Protein AF-A0A1S8CY32-F1 (afdb_monomer)

Sequence (117 aa):
MKFSSVRLAFIASVVACSSTTFAAPTDIKSAMIERCADEAVQLKMTDSSSAKKVCSCTINVQASQLKLGEFWDIQSAAMKGQNPNNLSALKRIKGDLDKCRSGVKMSEPQFPAASKK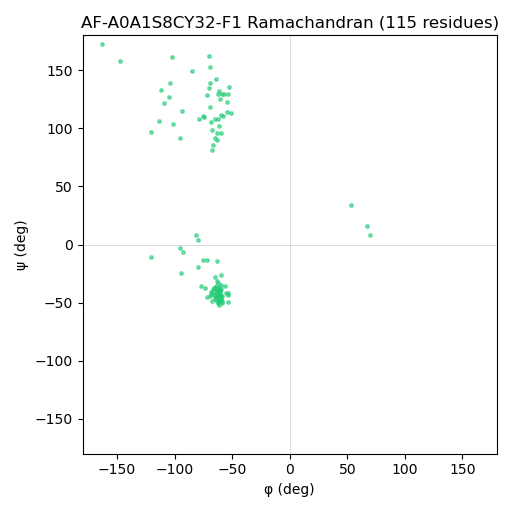

Radius of gyration: 20.27 Å; Cα contacts (8 Å, |Δi|>4): 78; chains: 1; bounding box: 61×32×45 Å

Mean predicted aligned error: 11.57 Å

pLDDT: mean 82.68, std 19.35, range [35.53, 98.0]

Foldseek 3Di:
DDDDDDDDDDDDDDDPPPPPDDPDDPDPLSVQLVVQLVQQVVQVFADSVLSSQLSNQQSVLCVVQDDPVLVVVLVVCVVVVHDSCVPPSCVVSVVSSVVSCPPGRTDDGRDDDDPPD

Structure (mmCIF, N/CA/C/O backbone):
data_AF-A0A1S8CY32-F1
#
_entry.id   AF-A0A1S8CY32-F1
#
loop_
_atom_site.group_PDB
_atom_site.id
_atom_site.type_symbol
_atom_site.label_atom_id
_atom_site.label_alt_id
_atom_site.label_comp_id
_atom_site.label_asym_id
_atom_site.label_entity_id
_atom_site.label_seq_id
_atom_site.pdbx_PDB_ins_code
_atom_site.Cartn_x
_atom_site.Cartn_y
_atom_site.Cartn_z
_atom_site.occupancy
_atom_site.B_iso_or_equiv
_atom_site.auth_seq_id
_atom_site.auth_comp_id
_atom_site.auth_asym_id
_atom_site.auth_atom_id
_atom_site.pdbx_PDB_model_num
ATOM 1 N N . MET A 1 1 ? -50.646 1.802 -31.095 1.00 39.44 1 MET A N 1
ATOM 2 C CA . MET A 1 1 ? -49.582 1.862 -30.068 1.00 39.44 1 MET A CA 1
ATOM 3 C C . MET A 1 1 ? -49.304 3.332 -29.797 1.00 39.44 1 MET A C 1
ATOM 5 O O . MET A 1 1 ? -49.091 4.075 -30.744 1.00 39.44 1 MET A O 1
ATOM 9 N N . LYS A 1 2 ? -49.521 3.778 -28.557 1.00 35.53 2 LYS A N 1
ATOM 10 C CA . LYS A 1 2 ? -49.766 5.181 -28.186 1.00 35.53 2 LYS A CA 1
ATOM 11 C C . LYS A 1 2 ? -48.536 5.709 -27.441 1.00 35.53 2 LYS A C 1
ATOM 13 O O . LYS A 1 2 ? -48.141 5.117 -26.443 1.00 35.53 2 LYS A O 1
ATOM 18 N N . PHE A 1 3 ? -47.920 6.770 -27.960 1.00 40.94 3 PHE A N 1
ATOM 19 C CA . PHE A 1 3 ? -46.813 7.472 -27.313 1.00 40.94 3 PHE A CA 1
ATOM 20 C C . PHE A 1 3 ? -47.341 8.194 -26.069 1.00 40.94 3 PHE A C 1
ATOM 22 O O . PHE A 1 3 ? -48.190 9.075 -26.191 1.00 40.94 3 PHE A O 1
ATOM 29 N N . SER A 1 4 ? -46.845 7.829 -24.887 1.00 42.00 4 SER A N 1
ATOM 30 C CA . SER A 1 4 ? -47.104 8.565 -23.648 1.00 42.00 4 SER A CA 1
ATOM 31 C C . SER A 1 4 ? -45.809 9.180 -23.146 1.00 42.00 4 SER A C 1
ATOM 33 O O . SER A 1 4 ? -44.918 8.504 -22.640 1.00 42.00 4 SER A O 1
ATOM 35 N N . SER A 1 5 ? -45.742 10.495 -23.323 1.00 49.03 5 SER A N 1
ATOM 36 C CA . SER A 1 5 ? -44.773 11.424 -22.766 1.00 49.03 5 SER A CA 1
ATOM 37 C C . SER A 1 5 ? -44.647 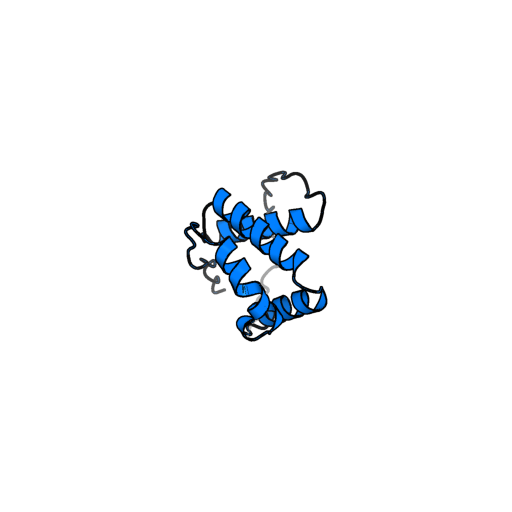11.249 -21.251 1.00 49.03 5 SER A C 1
ATOM 39 O O . SER A 1 5 ? -45.576 11.571 -20.509 1.00 49.03 5 SER A O 1
ATOM 41 N N . VAL A 1 6 ? -43.487 10.791 -20.780 1.00 50.62 6 VAL A N 1
ATOM 42 C CA . VAL A 1 6 ? -43.131 10.892 -19.362 1.00 50.62 6 VAL A CA 1
ATOM 43 C C . VAL A 1 6 ? -42.338 12.176 -19.179 1.00 50.62 6 VAL A C 1
ATOM 45 O O . VAL A 1 6 ? -41.280 12.388 -19.766 1.00 50.62 6 VAL A O 1
ATOM 48 N N . ARG A 1 7 ? -42.952 13.071 -18.411 1.00 49.59 7 ARG A N 1
ATOM 49 C CA . ARG A 1 7 ? -42.490 14.412 -18.084 1.00 49.59 7 ARG A CA 1
ATOM 50 C C . ARG A 1 7 ? -41.144 14.342 -17.360 1.00 49.59 7 ARG A C 1
ATOM 52 O O . ARG A 1 7 ? -41.038 13.702 -16.318 1.00 49.59 7 ARG A O 1
ATOM 59 N N . LEU A 1 8 ? -40.151 15.053 -17.894 1.00 47.84 8 LEU A N 1
ATOM 60 C CA . LEU A 1 8 ? -38.974 15.470 -17.141 1.00 47.84 8 LEU A CA 1
ATOM 61 C C . LEU A 1 8 ? -39.431 16.340 -15.963 1.00 47.84 8 LEU A C 1
ATOM 63 O O . LEU A 1 8 ? -39.892 17.461 -16.161 1.00 47.84 8 LEU A O 1
ATOM 67 N N . ALA A 1 9 ? -39.274 15.831 -14.747 1.00 48.56 9 ALA A N 1
ATOM 68 C CA . ALA A 1 9 ? -39.230 16.641 -13.540 1.00 48.56 9 ALA A CA 1
ATOM 69 C C . ALA A 1 9 ? -3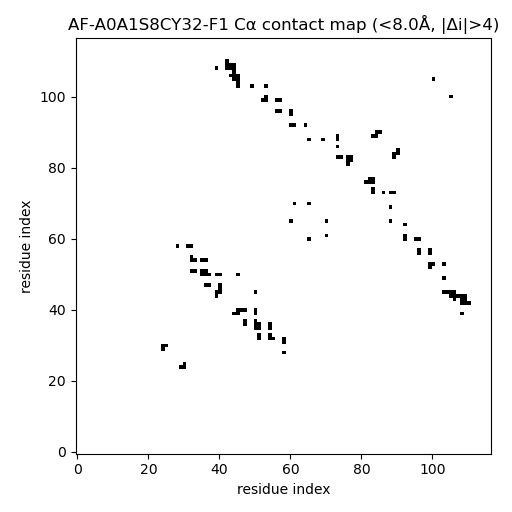7.874 16.387 -12.876 1.00 48.56 9 ALA A C 1
ATOM 71 O O . ALA A 1 9 ? -37.669 15.383 -12.197 1.00 48.56 9 ALA A O 1
ATOM 72 N N . PHE A 1 10 ? -36.927 17.288 -13.141 1.00 46.66 10 PHE A N 1
ATOM 73 C CA . PHE A 1 10 ? -35.689 17.410 -12.381 1.00 46.66 10 PHE A CA 1
ATOM 74 C C . PHE A 1 10 ? -36.057 17.840 -10.957 1.00 46.66 10 PHE A C 1
ATOM 76 O O . PHE A 1 10 ? -36.450 18.984 -10.742 1.00 46.66 10 PHE A O 1
ATOM 83 N N . ILE A 1 11 ? -35.930 16.937 -9.986 1.00 55.97 11 ILE A N 1
ATOM 84 C CA . ILE A 1 11 ? -35.877 17.314 -8.573 1.00 55.97 11 ILE A CA 1
ATOM 85 C C . ILE A 1 11 ? -34.408 17.253 -8.173 1.00 55.97 11 ILE A C 1
ATOM 87 O O . ILE A 1 11 ? -33.821 16.182 -8.032 1.00 55.97 11 ILE A O 1
ATOM 91 N N . ALA A 1 12 ? -33.810 18.436 -8.057 1.00 51.09 12 ALA A N 1
ATOM 92 C CA . ALA A 1 12 ? -32.491 18.638 -7.491 1.00 51.09 12 ALA A CA 1
ATOM 93 C C . ALA A 1 12 ? -32.537 18.310 -5.991 1.00 51.09 12 ALA A C 1
ATOM 95 O O . ALA A 1 12 ? -32.968 19.124 -5.176 1.00 51.09 12 ALA A O 1
ATOM 96 N N . SER A 1 13 ? -32.105 17.107 -5.619 1.00 51.94 13 SER A N 1
ATOM 97 C CA . SER A 1 13 ? -31.782 16.800 -4.228 1.00 51.94 13 SER A CA 1
ATOM 98 C C . SER A 1 13 ? -30.401 17.368 -3.918 1.00 51.94 13 SER A C 1
ATOM 100 O O . SER A 1 13 ? -29.383 16.870 -4.394 1.00 51.94 13 SER A O 1
ATOM 102 N N . VAL A 1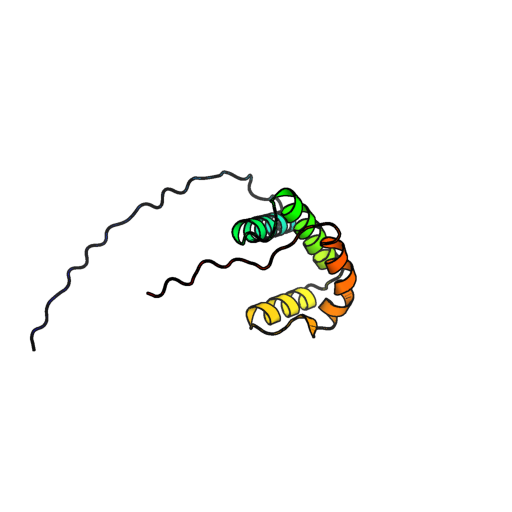 14 ? -30.385 18.438 -3.127 1.00 52.00 14 VAL A N 1
ATOM 103 C CA . VAL A 1 14 ? -29.188 18.969 -2.478 1.00 52.00 14 VAL A CA 1
ATOM 104 C C . VAL A 1 14 ? -28.567 17.874 -1.608 1.00 52.00 14 VAL A C 1
ATOM 106 O O . VAL A 1 14 ? -29.134 17.460 -0.599 1.00 52.00 14 VAL A O 1
ATOM 109 N N . VAL A 1 15 ? -27.397 17.374 -2.008 1.00 61.62 15 VAL A N 1
ATOM 110 C CA . VAL A 1 15 ? -26.536 16.611 -1.103 1.00 61.62 15 VAL A CA 1
ATOM 111 C C . VAL A 1 15 ? -26.029 17.613 -0.076 1.00 61.62 15 VAL A C 1
ATOM 113 O O . VAL A 1 15 ? -25.198 18.466 -0.383 1.00 61.62 15 VAL A O 1
ATOM 116 N N . ALA A 1 16 ? -26.567 17.539 1.139 1.00 49.59 16 ALA A N 1
ATOM 117 C CA . ALA A 1 16 ? -25.956 18.160 2.298 1.00 49.59 16 ALA A CA 1
ATOM 118 C C . ALA A 1 16 ? -24.600 17.475 2.519 1.00 49.59 16 ALA A C 1
ATOM 120 O O . ALA A 1 16 ? -24.508 16.446 3.185 1.00 49.59 16 ALA A O 1
ATOM 121 N N . CYS A 1 17 ? -23.548 18.014 1.900 1.00 47.69 17 CYS A N 1
ATOM 122 C CA . CYS A 1 17 ? -22.180 17.711 2.282 1.00 47.69 17 CYS A CA 1
ATOM 123 C C . CYS A 1 17 ? -22.017 18.170 3.728 1.00 47.69 17 CYS A C 1
ATOM 125 O O . CYS A 1 17 ? -21.861 19.361 3.993 1.00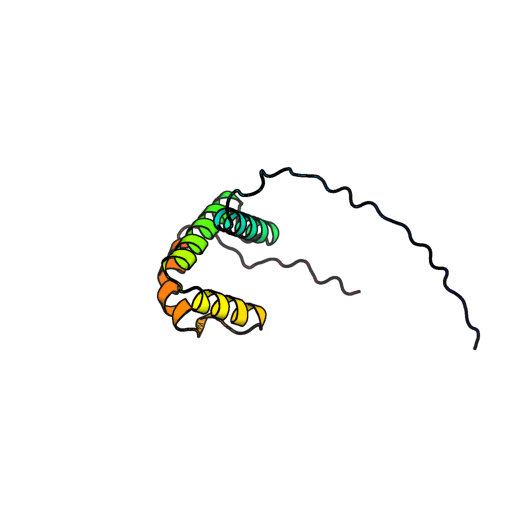 47.69 17 CYS A O 1
ATOM 127 N N . SER A 1 18 ? -22.053 17.232 4.670 1.00 51.84 18 SER A N 1
ATOM 128 C CA . SER A 1 18 ? -21.382 17.420 5.947 1.00 51.84 18 SER A CA 1
ATOM 129 C C . SER A 1 18 ? -19.904 17.628 5.628 1.00 51.84 18 SER A C 1
ATOM 131 O O . SER A 1 18 ? -19.166 16.680 5.376 1.00 51.84 18 SER A O 1
ATOM 133 N N . SER A 1 19 ? -19.494 18.889 5.543 1.00 50.25 19 SER A N 1
ATOM 134 C CA . SER A 1 19 ? -18.110 19.312 5.402 1.00 50.25 19 SER A CA 1
ATOM 135 C C . SER A 1 19 ? -17.370 18.978 6.693 1.00 50.25 19 SER A C 1
ATOM 137 O O . SER A 1 19 ? -17.163 19.822 7.560 1.00 50.25 19 SER A O 1
ATOM 139 N N . THR A 1 20 ? -16.946 17.724 6.827 1.00 51.47 20 THR A N 1
ATOM 140 C CA . THR A 1 20 ? -15.800 17.387 7.666 1.00 51.47 20 THR A CA 1
ATOM 141 C C . THR A 1 20 ? -14.585 18.047 7.025 1.00 51.47 20 THR A C 1
ATOM 143 O O . THR A 1 20 ? -13.979 17.504 6.102 1.00 51.47 20 THR A O 1
ATOM 146 N N . THR A 1 21 ? -14.273 19.269 7.453 1.00 45.25 21 THR A N 1
ATOM 147 C CA . THR A 1 21 ? -13.026 19.959 7.120 1.00 45.25 21 THR A CA 1
ATOM 148 C C . THR A 1 21 ? -11.871 19.214 7.775 1.00 45.25 21 THR A C 1
ATOM 150 O O . THR A 1 21 ? -11.451 19.540 8.883 1.00 45.25 21 THR A O 1
ATOM 153 N N . PHE A 1 22 ? -11.364 18.194 7.093 1.00 52.25 22 PHE A N 1
ATOM 154 C CA . PHE A 1 22 ? -9.979 17.786 7.266 1.00 52.25 22 PHE A CA 1
ATOM 155 C C . PHE A 1 22 ? -9.110 18.884 6.651 1.00 52.25 22 PHE A C 1
ATOM 157 O O . PHE A 1 22 ? -9.427 19.396 5.573 1.00 52.25 22 PHE A O 1
ATOM 164 N N . ALA A 1 23 ? -8.054 19.299 7.354 1.00 59.28 23 ALA A N 1
ATOM 165 C CA . ALA A 1 23 ? -7.047 20.165 6.755 1.00 59.28 23 ALA A CA 1
ATOM 166 C C . ALA A 1 23 ? -6.566 19.495 5.462 1.00 59.28 23 ALA A C 1
ATOM 168 O O . ALA A 1 23 ? -6.267 18.303 5.472 1.00 59.28 23 ALA A O 1
ATOM 169 N N . ALA A 1 24 ? -6.550 20.234 4.350 1.00 63.41 24 ALA A N 1
ATOM 170 C CA . ALA A 1 24 ? -6.111 19.665 3.086 1.00 63.41 24 ALA A CA 1
ATOM 171 C C . ALA A 1 24 ? -4.665 19.157 3.250 1.00 63.41 24 ALA A C 1
ATOM 173 O O . ALA A 1 24 ? -3.824 19.910 3.755 1.00 63.41 24 ALA A O 1
ATOM 174 N N . PRO A 1 25 ? -4.363 17.906 2.861 1.00 61.72 25 PRO A N 1
ATOM 175 C CA . PRO A 1 25 ? -3.022 17.359 2.996 1.00 61.72 25 PRO A CA 1
ATOM 176 C C . PRO A 1 25 ? -2.023 18.250 2.253 1.00 61.72 25 PRO A C 1
ATOM 178 O O . PRO A 1 25 ? -2.228 18.607 1.093 1.00 61.72 25 PRO A O 1
ATOM 181 N N . THR A 1 26 ? -0.940 18.628 2.931 1.00 79.19 26 THR A N 1
ATOM 182 C CA . THR A 1 26 ? 0.056 19.582 2.410 1.00 79.19 26 THR A CA 1
ATOM 183 C C . THR A 1 26 ? 0.977 18.975 1.354 1.00 79.19 26 THR A C 1
ATOM 185 O O . THR A 1 26 ? 1.694 19.698 0.668 1.00 79.19 26 THR A O 1
ATOM 188 N N . ASP A 1 27 ? 0.971 17.648 1.222 1.00 88.19 27 ASP A N 1
ATOM 189 C CA . ASP A 1 27 ? 1.751 16.903 0.244 1.00 88.19 27 ASP A CA 1
ATOM 190 C C . ASP A 1 27 ? 1.014 15.627 -0.208 1.00 88.19 27 ASP A C 1
ATOM 192 O O . ASP A 1 27 ? 0.139 15.096 0.485 1.00 88.19 27 ASP A O 1
ATOM 196 N N . ILE A 1 28 ? 1.379 15.120 -1.391 1.00 87.31 28 ILE A N 1
ATOM 197 C CA . ILE A 1 28 ? 0.701 13.977 -2.019 1.00 87.31 28 ILE A CA 1
ATOM 198 C C . ILE A 1 28 ? 0.818 12.691 -1.197 1.00 87.31 28 ILE A C 1
ATOM 200 O O . ILE A 1 28 ? -0.097 11.870 -1.199 1.00 87.31 28 ILE A O 1
ATOM 204 N N . LYS A 1 29 ? 1.921 12.506 -0.469 1.00 89.31 29 LYS A N 1
ATOM 205 C CA . LYS A 1 29 ? 2.143 11.302 0.328 1.00 89.31 29 LYS A CA 1
ATOM 206 C C . LYS A 1 29 ? 1.183 11.286 1.513 1.00 89.31 29 LYS A C 1
ATOM 208 O O . LYS A 1 29 ? 0.552 10.258 1.752 1.00 89.31 29 LYS A O 1
ATOM 213 N N . SER A 1 30 ? 1.015 12.415 2.196 1.00 91.50 30 SER A N 1
ATOM 214 C CA . SER A 1 30 ? 0.009 12.571 3.253 1.00 91.50 30 SER A CA 1
ATOM 215 C C . SER A 1 30 ? -1.406 12.309 2.722 1.00 91.50 30 SER A C 1
ATOM 217 O O . SER A 1 30 ? -2.141 11.519 3.313 1.00 91.50 30 SER A O 1
ATOM 219 N N . ALA A 1 31 ? -1.739 12.842 1.540 1.00 92.38 31 ALA A N 1
ATOM 220 C CA . ALA A 1 31 ? -3.036 12.608 0.899 1.00 92.38 31 ALA A CA 1
ATOM 221 C C . ALA A 1 31 ? -3.300 11.124 0.584 1.00 92.38 31 ALA A C 1
ATOM 223 O O . ALA A 1 31 ? -4.406 10.624 0.785 1.00 92.38 31 ALA A O 1
ATOM 224 N N . MET A 1 32 ? -2.285 10.399 0.100 1.00 91.62 32 MET A N 1
ATOM 225 C CA . MET A 1 32 ? -2.393 8.964 -0.187 1.00 91.62 32 MET A CA 1
ATOM 226 C C . MET A 1 32 ? -2.583 8.132 1.083 1.00 91.62 32 MET A C 1
ATOM 228 O O . MET A 1 32 ? -3.342 7.163 1.071 1.00 91.62 32 MET A O 1
ATOM 232 N N . ILE A 1 33 ? -1.909 8.498 2.178 1.00 94.56 33 ILE A N 1
ATOM 233 C CA . ILE A 1 33 ? -2.053 7.811 3.467 1.00 94.56 33 ILE A CA 1
ATOM 234 C C . ILE A 1 33 ? -3.470 7.990 4.010 1.00 94.56 33 ILE A C 1
ATOM 236 O O . ILE A 1 33 ? -4.072 7.008 4.440 1.00 94.56 33 ILE A O 1
ATOM 240 N N . GLU A 1 34 ? -4.000 9.213 3.975 1.00 94.56 34 GLU A N 1
ATOM 241 C CA . GLU A 1 34 ? -5.357 9.520 4.440 1.00 94.56 34 GLU A CA 1
ATOM 242 C C . GLU A 1 34 ? -6.409 8.781 3.616 1.00 94.56 34 GLU A C 1
ATOM 244 O O . GLU A 1 34 ? -7.201 8.036 4.184 1.00 94.56 34 GLU A O 1
ATOM 249 N N . ARG A 1 35 ? -6.336 8.863 2.280 1.00 94.06 35 ARG A N 1
ATOM 250 C CA . ARG A 1 35 ? -7.220 8.111 1.371 1.00 94.06 35 ARG A CA 1
ATOM 251 C C . ARG A 1 35 ? -7.213 6.611 1.664 1.00 94.06 35 ARG A C 1
ATOM 253 O O . ARG A 1 35 ? -8.273 6.015 1.815 1.00 94.06 35 ARG A O 1
ATOM 260 N N . CYS A 1 36 ? -6.027 6.013 1.782 1.00 94.69 36 CYS A N 1
ATOM 261 C CA . CYS A 1 36 ? -5.885 4.592 2.104 1.00 94.69 36 CYS A CA 1
ATOM 262 C C . CYS A 1 36 ? -6.529 4.246 3.455 1.00 94.69 36 CYS A C 1
ATOM 264 O O . CYS A 1 36 ? -7.219 3.231 3.572 1.00 94.69 36 CYS A O 1
ATOM 266 N N . ALA A 1 37 ? -6.309 5.075 4.479 1.00 96.44 37 ALA A N 1
ATOM 267 C CA . ALA A 1 37 ? -6.840 4.821 5.812 1.00 96.44 37 ALA A CA 1
ATOM 268 C C . ALA A 1 37 ? -8.369 4.950 5.841 1.00 96.44 37 ALA A C 1
ATOM 270 O O . ALA A 1 37 ? -9.041 4.092 6.415 1.00 96.44 37 ALA A O 1
ATOM 271 N N . ASP A 1 38 ? -8.910 5.974 5.184 1.00 95.75 38 ASP A N 1
ATOM 272 C CA . ASP A 1 38 ? -10.348 6.208 5.082 1.00 95.75 38 ASP A CA 1
ATOM 273 C C . ASP A 1 38 ? -11.046 5.058 4.356 1.00 95.75 38 ASP A C 1
ATOM 275 O O . ASP A 1 38 ? -12.037 4.531 4.858 1.00 95.75 38 ASP A O 1
ATOM 279 N N . GLU A 1 39 ? -10.508 4.608 3.220 1.00 94.06 39 GLU A N 1
ATOM 280 C CA . GLU A 1 39 ? -11.049 3.462 2.481 1.00 94.06 39 GLU A CA 1
ATOM 281 C C . GLU A 1 39 ? -11.009 2.179 3.319 1.00 94.06 39 GLU A C 1
ATOM 283 O O . GLU A 1 39 ? -12.005 1.457 3.390 1.00 94.06 39 GLU A O 1
ATOM 288 N N . ALA A 1 40 ? -9.902 1.911 4.018 1.00 95.06 40 ALA A N 1
ATOM 289 C CA . ALA A 1 40 ? -9.785 0.735 4.879 1.00 95.06 40 ALA A CA 1
ATOM 290 C C . ALA A 1 40 ? -10.821 0.738 6.017 1.00 95.06 40 ALA A C 1
ATOM 292 O O . ALA A 1 40 ? -11.380 -0.312 6.348 1.00 95.06 40 ALA A O 1
ATOM 293 N N . VAL A 1 41 ? -11.111 1.904 6.601 1.00 95.88 41 VAL A N 1
ATOM 294 C CA . VAL A 1 41 ? -12.151 2.054 7.631 1.00 95.88 41 VAL A CA 1
ATOM 295 C C . VAL A 1 41 ? -13.548 1.921 7.025 1.00 95.88 41 VAL A C 1
ATOM 297 O O . VAL A 1 41 ? -14.379 1.191 7.569 1.00 95.88 41 VAL A O 1
ATOM 300 N N . GLN A 1 42 ? -13.817 2.573 5.891 1.00 94.81 42 GLN A N 1
ATOM 301 C CA . GLN A 1 42 ? -15.115 2.514 5.206 1.00 94.81 42 GLN A CA 1
ATOM 302 C C . GLN A 1 42 ? -15.473 1.088 4.778 1.00 94.81 42 GLN A C 1
ATOM 304 O O . GLN A 1 42 ? -16.614 0.657 4.944 1.00 94.81 42 GLN A O 1
ATOM 309 N N . LEU A 1 43 ? -14.484 0.328 4.306 1.00 94.69 43 LEU A N 1
ATOM 310 C CA . LEU A 1 43 ? -14.617 -1.086 3.952 1.00 94.69 43 LEU A CA 1
ATOM 311 C C . LEU A 1 43 ? -14.533 -2.018 5.172 1.00 94.69 43 LEU A C 1
ATOM 313 O O . LEU A 1 43 ? -14.480 -3.237 5.011 1.00 94.69 43 LEU A O 1
ATOM 317 N N . LYS A 1 44 ? -14.524 -1.470 6.393 1.00 95.25 44 LYS A N 1
ATOM 318 C CA . LYS A 1 44 ? -14.486 -2.197 7.672 1.00 95.25 44 LYS A CA 1
ATOM 319 C C . LYS A 1 44 ? -13.348 -3.215 7.776 1.00 95.25 44 LYS A C 1
ATOM 321 O O . LYS A 1 44 ? -13.488 -4.258 8.414 1.00 95.25 44 LYS A O 1
ATOM 326 N N . MET A 1 45 ? -12.209 -2.908 7.166 1.00 95.12 45 MET A N 1
ATOM 327 C CA . MET A 1 45 ? -11.035 -3.775 7.193 1.00 95.12 45 MET A CA 1
ATOM 328 C C . MET A 1 45 ? -10.350 -3.732 8.561 1.00 95.12 45 MET A C 1
ATOM 330 O O . MET A 1 45 ? -9.871 -4.760 9.034 1.00 95.12 45 MET A O 1
ATOM 334 N N . THR A 1 46 ? -10.304 -2.561 9.202 1.00 96.38 46 THR A N 1
ATOM 335 C CA . THR A 1 46 ? -9.690 -2.345 10.522 1.00 96.38 46 THR A CA 1
ATOM 336 C C . THR A 1 46 ? -10.171 -1.020 11.142 1.00 96.38 46 THR A C 1
ATOM 338 O O . THR A 1 46 ? -10.861 -0.241 10.485 1.00 96.38 46 THR A O 1
ATOM 341 N N . ASP A 1 47 ? -9.825 -0.746 12.405 1.00 96.19 47 ASP A N 1
ATOM 342 C CA . ASP A 1 47 ? -10.050 0.559 13.041 1.00 96.19 47 ASP A CA 1
ATOM 343 C C . ASP A 1 47 ? -9.140 1.669 12.471 1.00 96.19 47 ASP A C 1
ATOM 345 O O . ASP A 1 47 ? -8.105 1.393 11.864 1.00 96.19 47 ASP A O 1
ATOM 349 N N . SER A 1 48 ? -9.500 2.935 12.704 1.00 95.00 48 SER A N 1
ATOM 350 C CA . SER A 1 48 ? -8.797 4.105 12.152 1.00 95.00 48 SER A CA 1
ATOM 351 C C . SER A 1 48 ? -7.320 4.208 12.563 1.00 95.00 48 SER A C 1
ATOM 353 O O . SER A 1 48 ? -6.476 4.564 11.736 1.00 95.00 48 SER A O 1
ATOM 355 N N . SER A 1 49 ? -6.975 3.859 13.809 1.00 95.69 49 SER A N 1
ATOM 356 C CA . SER A 1 49 ? -5.590 3.937 14.293 1.00 95.69 49 SER A CA 1
ATOM 357 C C . SER A 1 49 ? -4.714 2.914 13.573 1.00 95.69 49 SER A C 1
ATOM 359 O O . SER A 1 49 ? -3.667 3.245 13.002 1.00 95.69 49 SER A O 1
ATOM 361 N N . SER A 1 50 ? -5.201 1.678 13.513 1.00 97.56 50 SER A N 1
ATOM 362 C CA . SER A 1 50 ? -4.573 0.591 12.773 1.00 97.56 50 SER A CA 1
ATOM 363 C C . SER A 1 50 ? -4.487 0.886 11.273 1.00 97.56 50 SER A C 1
ATOM 365 O O . SER A 1 50 ? -3.432 0.672 10.674 1.00 97.56 50 SER A O 1
ATOM 367 N N . ALA A 1 51 ? -5.543 1.440 10.669 1.00 97.12 51 ALA A N 1
ATOM 368 C CA . ALA A 1 51 ? -5.569 1.813 9.256 1.00 97.12 51 ALA A CA 1
ATOM 369 C C . ALA A 1 51 ? -4.462 2.823 8.932 1.00 97.12 51 ALA A C 1
ATOM 371 O O . ALA A 1 51 ? -3.643 2.588 8.043 1.00 97.12 51 ALA A O 1
ATOM 372 N N . LYS A 1 52 ? -4.360 3.906 9.713 1.00 96.69 52 LYS A N 1
ATOM 373 C CA . LYS A 1 52 ? -3.328 4.934 9.524 1.00 96.69 52 LYS A CA 1
ATOM 374 C C . LYS A 1 52 ? -1.917 4.363 9.671 1.00 96.69 52 LYS A C 1
ATOM 376 O O . LYS A 1 52 ? -1.039 4.703 8.876 1.00 96.69 52 LYS A O 1
ATOM 381 N N . LYS A 1 53 ? -1.695 3.462 10.636 1.00 96.88 53 LYS A N 1
ATOM 382 C CA . LYS A 1 53 ? -0.407 2.771 10.830 1.00 96.88 53 LYS A CA 1
ATOM 383 C C . LYS A 1 53 ? -0.031 1.921 9.612 1.00 96.88 53 LYS A C 1
ATOM 385 O O . LYS A 1 53 ? 1.073 2.072 9.083 1.00 96.88 53 LYS A O 1
ATOM 390 N N . VAL A 1 54 ? -0.942 1.061 9.153 1.00 97.25 54 VAL A N 1
ATOM 391 C CA . VAL A 1 54 ? -0.713 0.165 8.007 1.00 97.25 54 VAL A CA 1
ATOM 392 C C . VAL A 1 54 ? -0.492 0.967 6.725 1.00 97.25 54 VAL A C 1
ATOM 394 O O . VAL A 1 54 ? 0.479 0.712 6.010 1.00 97.25 54 VAL A O 1
ATOM 397 N N . CYS A 1 55 ? -1.343 1.957 6.447 1.00 97.25 55 CYS A N 1
ATOM 398 C CA . CYS A 1 55 ? -1.259 2.785 5.244 1.00 97.25 55 CYS A CA 1
ATOM 399 C C . CYS A 1 55 ? 0.008 3.643 5.224 1.00 97.25 55 CYS A C 1
ATOM 401 O O . CYS A 1 55 ? 0.702 3.673 4.211 1.00 97.25 55 CYS A O 1
ATOM 403 N N . SER A 1 56 ? 0.380 4.265 6.347 1.00 97.19 56 SER A N 1
ATOM 404 C CA . SER A 1 56 ? 1.637 5.017 6.445 1.00 97.19 56 SER A CA 1
ATOM 405 C C . SER A 1 56 ? 2.850 4.130 6.155 1.00 97.19 56 SER A C 1
ATOM 407 O O . SER A 1 56 ? 3.679 4.468 5.310 1.00 97.19 56 SER A O 1
ATOM 409 N N . CYS A 1 57 ? 2.925 2.950 6.778 1.00 98.00 57 CYS A N 1
ATOM 410 C CA . CYS A 1 57 ? 4.000 1.990 6.521 1.00 98.00 57 CYS A CA 1
ATOM 411 C C . CYS A 1 57 ? 4.035 1.545 5.050 1.00 98.00 57 CYS A C 1
ATOM 413 O O . CYS A 1 57 ? 5.079 1.610 4.405 1.00 98.00 57 CYS A O 1
ATOM 415 N N . THR A 1 58 ? 2.883 1.173 4.492 1.00 96.69 58 THR A N 1
ATOM 416 C CA . THR A 1 58 ? 2.758 0.672 3.115 1.00 96.69 58 THR A CA 1
ATOM 417 C C . THR A 1 58 ? 3.159 1.721 2.079 1.00 96.69 58 THR A C 1
ATOM 419 O O . THR A 1 58 ? 3.910 1.421 1.151 1.00 96.69 58 THR A O 1
ATOM 422 N N . ILE A 1 59 ? 2.700 2.965 2.235 1.00 95.75 59 ILE A N 1
ATOM 423 C CA . ILE A 1 59 ? 3.072 4.070 1.343 1.00 95.75 59 ILE A CA 1
ATOM 424 C C . ILE A 1 59 ? 4.567 4.388 1.472 1.00 95.75 59 ILE A C 1
ATOM 426 O O . ILE A 1 59 ? 5.220 4.627 0.460 1.00 95.75 59 ILE A O 1
ATOM 430 N N . ASN A 1 60 ? 5.144 4.321 2.676 1.00 96.25 60 ASN A N 1
ATOM 431 C CA . ASN A 1 60 ? 6.586 4.507 2.875 1.00 96.25 60 ASN A CA 1
ATOM 432 C C . ASN A 1 60 ? 7.426 3.426 2.184 1.00 96.25 60 ASN A C 1
ATOM 434 O O . ASN A 1 60 ? 8.412 3.758 1.525 1.00 96.25 60 ASN A O 1
ATOM 438 N N . VAL A 1 61 ? 7.045 2.151 2.305 1.00 96.94 61 VAL A N 1
ATOM 439 C CA . VAL A 1 61 ? 7.741 1.042 1.628 1.00 96.94 61 VAL A CA 1
ATOM 440 C C . VAL A 1 61 ? 7.695 1.241 0.116 1.00 96.94 61 VAL A C 1
ATOM 442 O O . VAL A 1 61 ? 8.731 1.206 -0.542 1.00 96.94 61 VAL A O 1
ATOM 445 N N . GLN A 1 62 ? 6.518 1.533 -0.437 1.00 94.25 62 GLN A N 1
ATOM 446 C CA . GLN A 1 62 ? 6.372 1.747 -1.877 1.00 94.25 62 GLN A CA 1
ATOM 447 C C . GLN A 1 62 ? 7.173 2.959 -2.364 1.00 94.25 62 GLN A C 1
ATOM 449 O O . GLN A 1 62 ? 7.916 2.839 -3.333 1.00 94.25 62 GLN A O 1
ATOM 454 N N . ALA A 1 63 ? 7.092 4.095 -1.668 1.00 93.25 63 ALA A N 1
ATOM 455 C CA . ALA A 1 63 ? 7.807 5.313 -2.047 1.00 93.25 63 ALA A CA 1
ATOM 456 C C . ALA A 1 63 ? 9.338 5.180 -1.962 1.00 93.25 63 ALA A C 1
ATOM 458 O O . ALA A 1 63 ? 10.047 5.879 -2.681 1.00 93.25 63 ALA A O 1
ATOM 459 N N . SER A 1 64 ? 9.854 4.315 -1.083 1.00 95.12 64 SER A N 1
ATOM 460 C CA . SER A 1 64 ? 11.301 4.138 -0.883 1.00 95.12 64 SER A CA 1
ATOM 461 C C . SER A 1 64 ? 11.912 3.005 -1.707 1.00 95.12 64 SER A C 1
ATOM 463 O O . SER A 1 64 ? 13.112 3.039 -1.972 1.00 95.12 64 SER A O 1
ATOM 465 N N . GLN A 1 65 ? 11.123 2.004 -2.110 1.00 96.25 65 GLN A N 1
ATOM 466 C CA . GLN A 1 65 ? 11.649 0.772 -2.712 1.00 96.25 65 GLN A CA 1
ATOM 467 C C . GLN A 1 65 ? 11.151 0.482 -4.135 1.00 96.25 65 GLN A C 1
ATOM 469 O O . GLN A 1 65 ? 11.674 -0.427 -4.796 1.00 96.25 65 GLN A O 1
ATOM 474 N N . LEU A 1 66 ? 10.147 1.217 -4.618 1.00 95.62 66 LEU A N 1
ATOM 475 C CA . LEU A 1 66 ? 9.671 1.107 -5.993 1.00 95.62 66 LEU A CA 1
ATOM 476 C C . LEU A 1 66 ? 10.164 2.281 -6.826 1.00 95.62 66 LEU A C 1
ATOM 478 O O . LEU A 1 66 ? 10.107 3.440 -6.416 1.00 95.62 66 LEU A O 1
ATOM 482 N N . LYS A 1 67 ? 10.578 1.983 -8.054 1.00 96.50 67 LYS A N 1
ATOM 483 C CA . LYS A 1 67 ? 10.655 3.008 -9.095 1.00 96.50 67 LYS A CA 1
ATOM 484 C C . LYS A 1 67 ? 9.240 3.425 -9.482 1.00 96.50 67 LYS A C 1
ATOM 486 O O . LYS A 1 67 ? 8.317 2.614 -9.445 1.00 96.50 67 LYS A O 1
ATOM 491 N N . LEU A 1 68 ? 9.086 4.662 -9.951 1.00 92.06 68 LEU A N 1
ATOM 492 C CA . LEU A 1 68 ? 7.781 5.190 -10.354 1.00 92.06 68 LEU A CA 1
ATOM 493 C C . LEU A 1 68 ? 7.071 4.290 -11.387 1.00 92.06 68 LEU A C 1
ATOM 495 O O . LEU A 1 68 ? 5.884 4.028 -11.248 1.00 92.06 68 LEU A O 1
ATOM 499 N N . GLY A 1 69 ? 7.803 3.761 -12.375 1.00 95.50 69 GLY A N 1
ATOM 500 C CA . GLY A 1 69 ? 7.247 2.815 -13.352 1.00 95.50 69 GLY A CA 1
ATOM 501 C C . GLY A 1 69 ? 6.753 1.507 -12.723 1.00 95.50 69 GLY A C 1
ATOM 502 O O . GLY A 1 69 ? 5.646 1.073 -13.012 1.00 95.50 69 GLY A O 1
ATOM 503 N N . GLU A 1 70 ? 7.517 0.931 -11.788 1.00 96.38 70 GLU A N 1
ATOM 504 C CA . GLU A 1 70 ? 7.123 -0.300 -11.087 1.00 96.38 70 GLU A CA 1
ATOM 505 C C . GLU A 1 70 ? 5.861 -0.092 -10.237 1.00 96.38 70 GLU A C 1
ATOM 507 O O . GLU A 1 70 ? 4.998 -0.968 -10.178 1.00 96.38 70 GLU A O 1
ATOM 512 N N . PHE A 1 71 ? 5.739 1.074 -9.594 1.00 94.00 71 PHE A N 1
ATOM 513 C CA . PHE A 1 71 ? 4.531 1.457 -8.869 1.00 94.00 71 PHE A CA 1
ATOM 514 C C . PHE A 1 71 ? 3.317 1.507 -9.807 1.00 94.00 71 PHE A C 1
ATOM 516 O O . PHE A 1 71 ? 2.292 0.888 -9.519 1.00 94.00 71 PHE A O 1
ATOM 523 N N . TRP A 1 72 ? 3.435 2.173 -10.960 1.00 93.88 72 TRP A N 1
ATOM 524 C CA . TRP A 1 72 ? 2.341 2.250 -11.931 1.00 93.88 72 TRP A CA 1
ATOM 525 C C . TRP A 1 72 ? 1.962 0.897 -12.527 1.00 93.88 72 TRP A C 1
ATOM 527 O O . TRP A 1 72 ? 0.772 0.655 -12.735 1.00 93.88 72 TRP A O 1
ATOM 537 N N . ASP A 1 73 ? 2.922 0.003 -12.756 1.00 95.88 73 ASP A N 1
ATOM 538 C CA . ASP A 1 73 ? 2.649 -1.350 -13.248 1.00 95.88 73 ASP A CA 1
ATOM 539 C C . ASP A 1 73 ? 1.828 -2.161 -12.238 1.00 95.88 73 ASP A C 1
ATOM 541 O O . ASP A 1 73 ? 0.854 -2.818 -12.614 1.00 95.88 73 ASP A O 1
ATOM 545 N N . ILE A 1 74 ? 2.166 -2.069 -10.946 1.00 94.00 74 ILE A N 1
ATOM 546 C CA . ILE A 1 74 ? 1.416 -2.720 -9.862 1.00 94.00 74 ILE A CA 1
ATOM 547 C C . ILE A 1 74 ? -0.017 -2.182 -9.798 1.00 94.00 74 ILE A C 1
ATOM 549 O O . ILE A 1 74 ? -0.968 -2.969 -9.813 1.00 94.00 74 ILE A O 1
ATOM 553 N N . GLN A 1 75 ? -0.182 -0.856 -9.792 1.00 89.19 75 GLN A N 1
ATOM 554 C CA . GLN A 1 75 ? -1.503 -0.221 -9.754 1.00 89.19 75 GLN A CA 1
ATOM 555 C C . GLN A 1 75 ? -2.330 -0.566 -11.002 1.00 89.19 75 GLN A C 1
ATOM 557 O O . GLN A 1 75 ? -3.524 -0.853 -10.905 1.00 89.19 75 GLN A O 1
ATOM 562 N N . SER A 1 76 ? -1.694 -0.600 -12.174 1.00 93.44 76 SER A N 1
ATOM 563 C CA . SER A 1 76 ? -2.342 -0.947 -13.441 1.00 93.44 76 SER A CA 1
ATOM 564 C C . SER A 1 76 ? -2.795 -2.403 -13.480 1.00 93.44 76 SER A C 1
ATOM 566 O O . SER A 1 76 ? -3.892 -2.679 -13.966 1.00 93.44 76 SER A O 1
ATOM 568 N N . ALA A 1 77 ? -1.988 -3.337 -12.969 1.00 93.88 77 ALA A N 1
ATOM 569 C CA . ALA A 1 77 ? -2.369 -4.744 -12.869 1.00 93.88 77 ALA A CA 1
ATOM 570 C C . ALA A 1 77 ? -3.604 -4.912 -11.972 1.00 93.88 77 ALA A C 1
ATOM 572 O O . ALA A 1 77 ? -4.582 -5.529 -12.395 1.00 93.88 77 ALA A O 1
ATOM 573 N N . ALA A 1 78 ? -3.604 -4.288 -10.789 1.00 88.06 78 ALA A N 1
ATOM 574 C CA . ALA A 1 78 ? -4.743 -4.321 -9.873 1.00 88.06 78 ALA A CA 1
ATOM 575 C C . ALA A 1 78 ? -6.018 -3.735 -10.509 1.00 88.06 78 ALA A C 1
ATOM 577 O O . ALA A 1 78 ? -7.073 -4.366 -10.470 1.00 88.06 78 ALA A O 1
ATOM 578 N N . MET A 1 79 ? -5.912 -2.580 -11.174 1.00 87.38 79 MET A N 1
ATOM 579 C CA . MET A 1 79 ? -7.024 -1.943 -11.897 1.00 87.38 79 MET A CA 1
ATOM 580 C C . MET A 1 79 ? -7.601 -2.824 -13.012 1.00 87.38 79 MET A C 1
ATOM 582 O O . MET A 1 79 ? -8.804 -2.813 -13.255 1.00 87.38 79 MET A O 1
ATOM 586 N N . LYS A 1 80 ? -6.754 -3.606 -13.688 1.00 91.50 80 LYS A N 1
ATOM 587 C CA . LYS A 1 80 ? -7.168 -4.560 -14.730 1.00 91.50 80 LYS A CA 1
ATOM 588 C C . LYS A 1 80 ? -7.732 -5.869 -14.160 1.00 91.50 80 LYS A C 1
ATOM 590 O O . LYS A 1 80 ? -7.998 -6.788 -14.931 1.00 91.50 80 LYS A O 1
ATOM 595 N N . GLY A 1 81 ? -7.868 -5.993 -12.838 1.00 87.25 81 GLY A N 1
ATOM 596 C CA . GLY A 1 81 ? -8.268 -7.238 -12.175 1.00 87.25 81 GLY A CA 1
ATOM 597 C C . GLY A 1 81 ? -7.223 -8.353 -12.292 1.00 87.25 81 GLY A C 1
ATOM 598 O O . GLY A 1 81 ? -7.530 -9.521 -12.067 1.00 87.25 81 GLY A O 1
ATOM 599 N N . GLN A 1 82 ? -5.989 -8.017 -12.669 1.00 91.56 82 GLN A N 1
ATOM 600 C CA . GLN A 1 82 ? -4.882 -8.962 -12.739 1.00 91.56 82 GLN A CA 1
ATOM 601 C C . GLN A 1 82 ? -4.244 -9.098 -11.360 1.00 91.56 82 GLN A C 1
ATOM 603 O O . GLN A 1 82 ? -4.199 -8.146 -10.587 1.00 91.56 82 GLN A O 1
ATOM 608 N N . ASN A 1 83 ? -3.704 -10.278 -11.055 1.00 88.75 83 ASN A N 1
ATOM 609 C CA . ASN A 1 83 ? -3.008 -10.501 -9.794 1.00 88.75 83 ASN A CA 1
ATOM 610 C C . ASN A 1 83 ? -1.623 -9.814 -9.812 1.00 88.75 83 ASN A C 1
ATOM 612 O O . ASN A 1 83 ? -0.715 -10.315 -10.489 1.00 88.75 83 ASN A O 1
ATOM 616 N N . PRO A 1 84 ? -1.404 -8.726 -9.047 1.00 88.69 84 PRO A N 1
ATOM 617 C CA . PRO A 1 84 ? -0.133 -8.010 -9.071 1.00 88.69 84 PRO A CA 1
ATOM 618 C C . PRO A 1 84 ? 0.995 -8.798 -8.387 1.00 88.69 84 PRO A C 1
ATOM 620 O O . PRO A 1 84 ? 2.165 -8.477 -8.586 1.00 88.69 84 PRO A O 1
ATOM 623 N N . ASN A 1 85 ? 0.689 -9.864 -7.629 1.00 88.75 85 ASN A N 1
ATOM 624 C CA . ASN A 1 85 ? 1.691 -10.690 -6.937 1.00 88.75 85 ASN A CA 1
ATOM 625 C C . ASN A 1 85 ? 2.660 -11.400 -7.892 1.00 88.75 85 ASN A C 1
ATOM 627 O O . ASN A 1 85 ? 3.696 -11.897 -7.455 1.00 88.75 85 ASN A O 1
ATOM 631 N N . ASN A 1 86 ? 2.354 -11.444 -9.191 1.00 90.38 86 ASN A N 1
ATOM 632 C CA . ASN A 1 86 ? 3.250 -12.003 -10.198 1.00 90.38 86 ASN A CA 1
ATOM 633 C C . ASN A 1 86 ? 4.365 -11.035 -10.617 1.00 90.38 86 ASN A C 1
ATOM 635 O O . ASN A 1 86 ? 5.390 -11.497 -11.122 1.00 90.38 86 ASN A O 1
ATOM 639 N N . LEU A 1 87 ? 4.208 -9.732 -10.364 1.00 95.44 87 LEU A N 1
ATOM 640 C CA . LEU A 1 87 ? 5.190 -8.711 -10.715 1.00 95.44 87 LEU A CA 1
ATOM 641 C C . LEU A 1 87 ? 6.419 -8.805 -9.804 1.0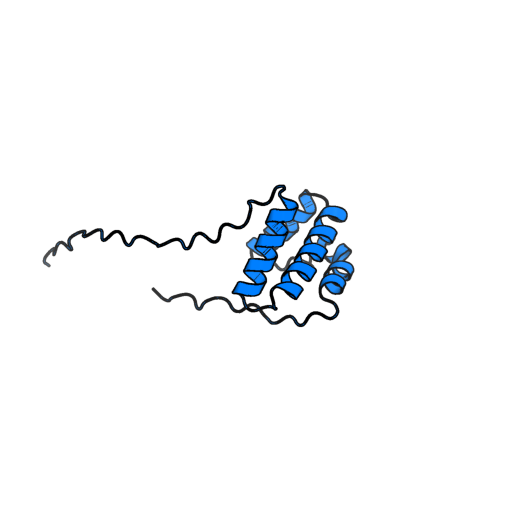0 95.44 87 LEU A C 1
ATOM 643 O O . LEU A 1 87 ? 6.308 -8.784 -8.577 1.00 95.44 87 LEU A O 1
ATOM 647 N N . SER A 1 88 ? 7.609 -8.863 -10.408 1.00 96.44 88 SER A N 1
ATOM 648 C CA . SER A 1 88 ? 8.886 -8.972 -9.687 1.00 96.44 88 SER A CA 1
ATOM 649 C C . SER A 1 88 ? 9.091 -7.846 -8.671 1.00 96.44 88 SER A C 1
ATOM 651 O O . SER A 1 88 ? 9.618 -8.085 -7.586 1.00 96.44 88 SER A O 1
ATOM 653 N N . ALA A 1 89 ? 8.628 -6.636 -8.995 1.00 96.00 89 ALA A N 1
ATOM 654 C CA . ALA A 1 89 ? 8.697 -5.490 -8.098 1.00 96.00 89 ALA A CA 1
ATOM 655 C C . ALA A 1 89 ? 7.879 -5.700 -6.814 1.00 96.00 89 ALA A C 1
ATOM 657 O O . ALA A 1 89 ? 8.400 -5.484 -5.722 1.00 96.00 89 ALA A O 1
ATOM 658 N N . LEU A 1 90 ? 6.640 -6.200 -6.922 1.00 95.50 90 LEU A N 1
ATOM 659 C CA . LEU A 1 90 ? 5.814 -6.476 -5.745 1.00 95.50 90 LEU A CA 1
ATOM 660 C C . LEU A 1 90 ? 6.385 -7.637 -4.926 1.00 95.50 90 LEU A C 1
ATOM 662 O O . LEU A 1 90 ? 6.452 -7.542 -3.703 1.00 95.50 90 LEU A O 1
ATOM 666 N N . LYS A 1 91 ? 6.867 -8.701 -5.584 1.00 96.38 91 LYS A N 1
ATOM 667 C CA . LYS A 1 91 ? 7.529 -9.830 -4.904 1.00 96.38 91 LYS A CA 1
ATOM 668 C C . LYS A 1 91 ? 8.711 -9.372 -4.050 1.00 96.38 91 LYS A C 1
ATOM 670 O O . LYS A 1 91 ? 8.856 -9.842 -2.927 1.00 96.38 91 LYS A O 1
ATOM 675 N N . ARG A 1 92 ? 9.521 -8.440 -4.565 1.00 96.50 92 ARG A N 1
ATOM 676 C CA . ARG A 1 92 ? 10.699 -7.892 -3.876 1.00 96.50 92 ARG A CA 1
ATOM 677 C C . ARG A 1 92 ? 10.335 -7.201 -2.562 1.00 96.50 92 ARG A C 1
ATOM 679 O O . ARG A 1 92 ? 11.005 -7.429 -1.564 1.00 96.50 92 ARG A O 1
ATOM 686 N N . ILE A 1 93 ? 9.274 -6.396 -2.561 1.00 96.69 93 ILE A N 1
ATOM 687 C CA . ILE A 1 93 ? 8.875 -5.604 -1.386 1.00 96.69 93 ILE A CA 1
ATOM 688 C C . ILE A 1 93 ? 7.845 -6.312 -0.494 1.00 96.69 93 ILE A C 1
ATOM 690 O O . ILE A 1 93 ? 7.514 -5.817 0.583 1.00 96.69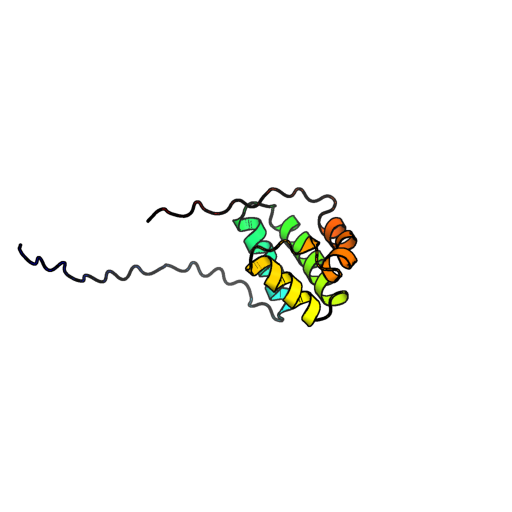 93 ILE A O 1
ATOM 694 N N . LYS A 1 94 ? 7.321 -7.471 -0.920 1.00 95.00 94 LYS A N 1
ATOM 695 C CA . LYS A 1 94 ? 6.218 -8.173 -0.249 1.00 95.00 94 LYS A CA 1
ATOM 696 C C . LYS A 1 94 ? 6.488 -8.434 1.232 1.00 95.00 94 LYS A C 1
ATOM 698 O O . LYS A 1 94 ? 5.603 -8.208 2.048 1.00 95.00 94 LYS A O 1
ATOM 703 N N . GLY A 1 95 ? 7.698 -8.867 1.584 1.00 96.62 95 GLY A N 1
ATOM 704 C CA . GLY A 1 95 ? 8.050 -9.141 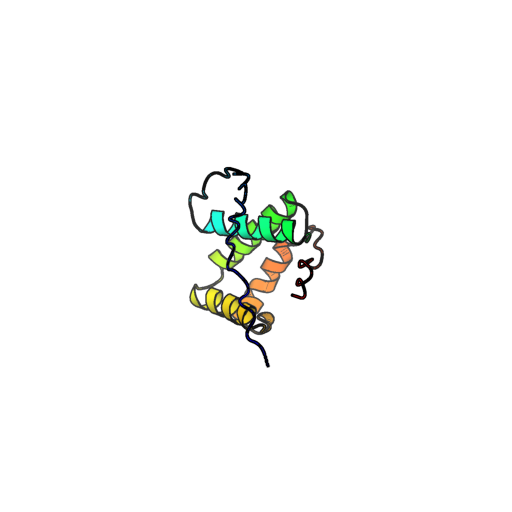2.979 1.00 96.62 95 GLY A CA 1
ATOM 705 C C . GLY A 1 95 ? 7.952 -7.904 3.875 1.00 96.62 95 GLY A C 1
ATOM 706 O O . GLY A 1 95 ? 7.514 -8.005 5.018 1.00 96.62 95 GLY A O 1
ATOM 707 N N . ASP A 1 96 ? 8.300 -6.726 3.359 1.00 97.19 96 ASP A N 1
ATOM 708 C CA . ASP A 1 96 ? 8.190 -5.475 4.111 1.00 97.19 96 ASP A CA 1
ATOM 709 C C . ASP A 1 96 ? 6.743 -4.980 4.187 1.00 97.19 96 ASP A C 1
ATOM 711 O O . ASP A 1 96 ? 6.311 -4.501 5.237 1.00 97.19 96 ASP A O 1
ATOM 715 N N . LEU A 1 97 ? 5.957 -5.183 3.127 1.00 95.62 97 LEU A N 1
ATOM 716 C CA . 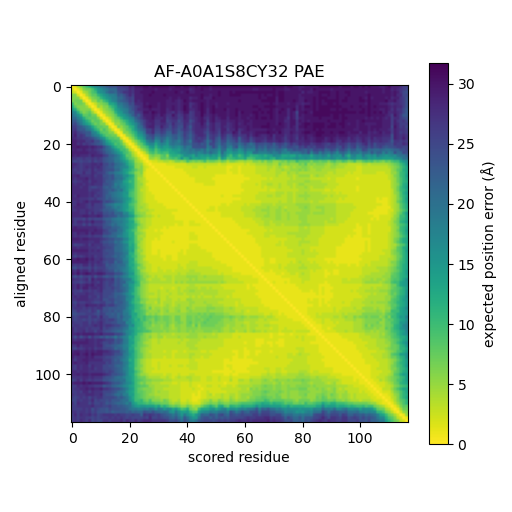LEU A 1 97 ? 4.516 -4.924 3.154 1.00 95.62 97 LEU A CA 1
ATOM 717 C C . LEU A 1 97 ? 3.783 -5.831 4.154 1.00 95.62 97 LEU A C 1
ATOM 719 O O . LEU A 1 97 ? 2.903 -5.368 4.878 1.00 95.62 97 LEU A O 1
ATOM 723 N N . ASP A 1 98 ? 4.163 -7.106 4.248 1.00 95.31 98 ASP A N 1
ATOM 724 C CA . ASP A 1 98 ? 3.571 -8.040 5.209 1.00 95.31 98 ASP A CA 1
ATOM 725 C C . ASP A 1 98 ? 3.899 -7.612 6.657 1.00 95.31 98 ASP A C 1
ATOM 727 O O . ASP A 1 98 ? 3.022 -7.635 7.526 1.00 95.31 98 ASP A O 1
ATOM 731 N N . LYS A 1 99 ? 5.113 -7.097 6.917 1.00 96.75 99 LYS A N 1
ATOM 732 C CA . LYS A 1 99 ? 5.479 -6.511 8.223 1.00 96.75 99 LYS A CA 1
ATOM 733 C C . LYS A 1 99 ? 4.632 -5.292 8.583 1.00 96.75 99 LYS A C 1
ATOM 735 O O . LYS A 1 99 ? 4.322 -5.121 9.761 1.00 96.75 99 LYS A O 1
ATOM 740 N N . CYS A 1 100 ? 4.206 -4.482 7.609 1.00 96.69 100 CYS A N 1
ATOM 741 C CA . CYS A 1 100 ? 3.325 -3.338 7.872 1.00 96.69 100 CYS A CA 1
ATOM 742 C C . CYS A 1 100 ? 1.992 -3.744 8.515 1.00 96.69 100 CYS A C 1
ATOM 744 O O . CYS A 1 100 ? 1.392 -2.941 9.228 1.00 96.69 100 CYS A O 1
ATOM 746 N N . ARG A 1 101 ? 1.538 -4.983 8.291 1.00 95.00 101 ARG A N 1
ATOM 747 C CA . ARG A 1 101 ? 0.297 -5.541 8.851 1.00 95.00 101 ARG A CA 1
ATOM 748 C C . ARG A 1 101 ? 0.527 -6.350 10.132 1.00 95.00 101 ARG A C 1
ATOM 750 O O . ARG A 1 101 ? -0.434 -6.829 10.728 1.00 95.00 101 ARG A O 1
ATOM 757 N N . SER A 1 102 ? 1.776 -6.514 10.567 1.00 94.75 102 SER A N 1
ATOM 758 C CA . SER A 1 102 ? 2.109 -7.333 11.733 1.00 94.75 102 SER A CA 1
ATOM 759 C C . SER A 1 102 ? 1.470 -6.779 13.008 1.00 94.75 102 SER A C 1
ATOM 761 O O . SER A 1 102 ? 1.567 -5.587 13.311 1.00 94.75 102 SER A O 1
ATOM 763 N N . GLY A 1 103 ? 0.792 -7.656 13.749 1.00 93.50 103 GLY A N 1
ATOM 764 C CA . GLY A 1 103 ? 0.067 -7.295 14.968 1.00 93.50 103 GLY A CA 1
ATOM 765 C C . GLY A 1 103 ? -1.189 -6.448 14.736 1.00 93.50 103 GLY A C 1
ATOM 766 O O . GLY A 1 103 ? -1.770 -5.971 15.707 1.00 93.50 103 GLY A O 1
ATOM 767 N N . VAL A 1 104 ? -1.617 -6.254 13.483 1.00 95.00 104 VAL A N 1
ATOM 768 C CA . VAL A 1 104 ? -2.858 -5.551 13.142 1.00 95.00 104 VAL A CA 1
ATOM 769 C C . VAL A 1 104 ? -3.911 -6.562 12.712 1.00 95.00 104 VAL A C 1
ATOM 771 O O . VAL A 1 104 ? -3.693 -7.367 11.805 1.00 95.00 104 VAL A O 1
ATOM 774 N N . LYS A 1 105 ? -5.084 -6.511 13.346 1.00 93.81 105 LYS A N 1
ATOM 775 C CA . LYS A 1 105 ? -6.224 -7.332 12.941 1.00 93.81 105 LYS A CA 1
ATOM 776 C C . LYS A 1 105 ? -6.843 -6.740 11.678 1.00 93.81 105 LYS A C 1
ATOM 778 O O . LYS A 1 105 ? -7.460 -5.686 11.729 1.00 93.81 105 LYS A O 1
ATOM 783 N N . MET A 1 106 ? -6.697 -7.449 10.565 1.00 92.31 106 MET A N 1
ATOM 784 C CA . MET A 1 106 ? -7.260 -7.059 9.275 1.00 92.31 106 MET A CA 1
ATOM 785 C C . MET A 1 106 ? -8.371 -8.028 8.881 1.00 92.31 106 MET A C 1
ATOM 787 O O . MET A 1 106 ? -8.184 -9.242 8.942 1.00 92.31 106 MET A O 1
ATOM 791 N N . SER A 1 107 ? -9.499 -7.482 8.453 1.00 94.06 107 SER A N 1
ATOM 792 C CA . SER A 1 107 ? -10.616 -8.222 7.868 1.00 94.06 107 SER A CA 1
ATOM 793 C C . SER A 1 107 ? -10.612 -8.073 6.349 1.00 94.06 107 SER A C 1
ATOM 795 O O . SER A 1 107 ? -9.993 -7.153 5.807 1.00 94.06 107 SER A O 1
ATOM 797 N N . GLU A 1 108 ? -11.317 -8.971 5.667 1.00 90.06 108 GLU A N 1
ATOM 798 C CA . GLU A 1 108 ? -11.576 -8.836 4.234 1.00 90.06 108 GLU A CA 1
ATOM 799 C C . GLU A 1 108 ? -12.443 -7.587 3.968 1.00 90.06 108 GLU A C 1
ATOM 801 O O . GLU A 1 108 ? -13.328 -7.293 4.783 1.00 90.06 108 GLU A O 1
ATOM 806 N N . PRO A 1 109 ? -12.216 -6.835 2.872 1.00 89.12 109 PRO A N 1
ATOM 807 C CA . PRO A 1 109 ? -12.981 -5.627 2.590 1.00 89.12 109 PRO A CA 1
ATOM 808 C C . PRO A 1 109 ? -14.477 -5.914 2.410 1.00 89.12 109 PRO A C 1
ATOM 810 O O . PRO A 1 109 ? -14.877 -6.794 1.647 1.00 89.12 109 PRO A O 1
ATOM 813 N N . GLN A 1 110 ? -15.320 -5.126 3.072 1.00 89.81 110 GLN A N 1
ATOM 814 C CA . GLN A 1 110 ? -16.770 -5.165 2.909 1.00 89.81 110 GLN A CA 1
ATOM 815 C C . GLN A 1 110 ? -17.212 -4.111 1.898 1.00 89.81 110 GLN A C 1
ATOM 817 O O . GLN A 1 110 ? -17.488 -2.964 2.250 1.00 89.81 110 GLN A O 1
ATOM 822 N N . PHE A 1 111 ? -17.294 -4.507 0.631 1.00 83.62 111 PHE A N 1
ATOM 823 C CA . PHE A 1 111 ? -17.831 -3.634 -0.406 1.00 83.62 111 PHE A CA 1
ATOM 824 C C . PHE A 1 111 ? -19.342 -3.436 -0.218 1.00 83.62 111 PHE A C 1
ATOM 826 O O . PHE A 1 111 ? -20.053 -4.405 0.078 1.00 83.62 111 PHE A O 1
ATOM 833 N N . PRO A 1 112 ? -19.864 -2.210 -0.407 1.00 73.44 112 PRO A N 1
ATOM 834 C CA . PRO A 1 112 ? -21.300 -1.988 -0.467 1.00 73.44 112 PRO A CA 1
ATOM 835 C C . PRO A 1 112 ? -21.914 -2.922 -1.509 1.00 73.44 112 PRO A C 1
ATOM 837 O O . PRO A 1 112 ? -21.375 -3.064 -2.609 1.00 73.44 112 PRO A O 1
ATOM 840 N N . ALA A 1 113 ? -23.037 -3.558 -1.174 1.00 74.00 113 ALA A N 1
ATOM 841 C CA . ALA A 1 113 ? -23.757 -4.372 -2.141 1.00 74.00 113 ALA A CA 1
ATOM 842 C C . ALA A 1 113 ? -24.052 -3.510 -3.374 1.00 74.00 113 ALA A C 1
ATOM 844 O O . ALA A 1 113 ? -24.662 -2.443 -3.252 1.00 74.00 113 ALA A O 1
ATOM 845 N N . ALA A 1 114 ? -23.598 -3.957 -4.550 1.00 62.53 114 ALA A N 1
ATOM 846 C CA . ALA A 1 114 ? -23.932 -3.292 -5.798 1.00 62.53 114 ALA A CA 1
ATOM 847 C C . ALA A 1 114 ? -25.459 -3.197 -5.865 1.00 62.53 114 ALA A C 1
ATOM 849 O O . ALA A 1 114 ? -26.155 -4.216 -5.886 1.00 62.53 114 ALA A O 1
ATOM 850 N N . SER A 1 115 ? -25.983 -1.972 -5.815 1.00 52.44 115 SER A N 1
ATOM 851 C CA . SER A 1 115 ? -27.415 -1.747 -5.950 1.00 52.44 115 SER A CA 1
ATOM 852 C C . SER A 1 115 ? -27.802 -2.241 -7.337 1.00 52.44 115 SER A C 1
ATOM 854 O O . SER A 1 115 ? -27.409 -1.636 -8.332 1.00 52.44 115 SER A O 1
ATOM 856 N N . LYS A 1 116 ? -28.516 -3.371 -7.405 1.00 46.28 116 LYS A N 1
ATOM 857 C CA . LYS A 1 116 ? -29.163 -3.823 -8.636 1.00 46.28 116 LYS A CA 1
ATOM 858 C C . LYS A 1 116 ? -30.197 -2.754 -8.992 1.00 46.28 116 LYS A C 1
ATOM 860 O O . LYS A 1 116 ? -31.266 -2.720 -8.387 1.00 46.28 116 LYS A O 1
ATOM 865 N N . LYS A 1 117 ? -29.825 -1.831 -9.873 1.00 39.50 117 LYS A N 1
ATOM 866 C CA . LYS A 1 117 ? -30.766 -0.977 -10.593 1.00 39.50 117 LYS A CA 1
ATOM 867 C C . LYS A 1 117 ? -31.092 -1.631 -11.921 1.00 39.50 117 LYS A C 1
ATOM 869 O O . LYS A 1 117 ? -30.145 -2.163 -12.539 1.00 39.50 117 LYS A O 1
#

Organism: NCBI:txid1907941

Solvent-accessible surface area (backbone atoms only — not comparable to full-atom values): 7199 Å² total; per-residue (Å²): 139,83,90,77,87,79,80,90,74,88,77,86,75,78,76,81,74,81,76,77,79,65,80,76,60,92,44,72,67,57,42,52,26,50,51,48,15,52,50,34,38,72,22,58,19,35,56,64,71,57,23,42,53,30,28,45,44,41,52,51,51,47,70,75,73,43,55,74,68,54,49,50,51,43,54,50,28,49,74,71,73,40,75,39,76,76,39,68,66,48,54,71,46,40,68,61,49,54,55,37,46,61,97,52,78,74,49,76,74,51,72,79,77,79,78,88,123

Secondary structure (DSSP, 8-state):
---------------------PPPPSSHHHHHHHHHHHHHHHTTSS-HHHHHHHHHHHHHHHHHHS-HHHHHHHHHHHHTT--GGGSHHHHHHHHHHHHHTTT---PPP-PPP----